Protein AF-A0A4R0WJE1-F1 (afdb_monomer_lite)

Sequence (72 aa):
KVGKHFDLVIGDASFEYTINEARVIQEATLDGIYVIRTAVPQERMGSDDVVRNYKSLSQVEQAFRSMKSVDL

Foldseek 3Di:
DPVVQWDWDDDPPDTDIDGNVVVVVVVVVVPDDDDQDDPDDCVRAPPVRSVVVVVCVVVVVVVVVVVVVVPD

pLDDT: mean 87.7, std 9.94, range [45.66, 96.0]

Structure (mmCIF, N/CA/C/O backbone):
data_AF-A0A4R0WJE1-F1
#
_entry.id   AF-A0A4R0WJE1-F1
#
loop_
_atom_site.group_PDB
_atom_site.id
_atom_site.type_symbol
_atom_site.label_atom_id
_atom_site.label_alt_id
_atom_site.label_comp_id
_atom_site.label_asym_id
_atom_site.label_entity_id
_atom_site.label_seq_id
_atom_site.pdbx_PDB_ins_code
_atom_site.Cartn_x
_atom_site.Cartn_y
_atom_site.Cartn_z
_atom_site.occupancy
_atom_site.B_iso_or_equiv
_atom_site.auth_seq_id
_atom_site.auth_comp_id
_atom_site.auth_asym_id
_atom_site.auth_atom_id
_atom_site.pdbx_PDB_model_num
ATOM 1 N N . LYS A 1 1 ? 8.014 -1.643 -5.051 1.00 71.31 1 LYS A N 1
ATOM 2 C CA . LYS A 1 1 ? 9.332 -1.477 -5.722 1.00 71.31 1 LYS A CA 1
ATOM 3 C C . LYS A 1 1 ? 9.099 -0.738 -7.033 1.00 71.31 1 LYS A C 1
ATOM 5 O O . LYS A 1 1 ? 8.239 -1.180 -7.777 1.00 71.31 1 LYS A O 1
ATOM 10 N N . VAL A 1 2 ? 9.829 0.350 -7.288 1.00 84.94 2 VAL A N 1
ATOM 11 C CA . VAL A 1 2 ? 9.554 1.318 -8.375 1.00 84.94 2 VAL A CA 1
ATOM 12 C C . VAL A 1 2 ? 9.768 0.743 -9.787 1.00 84.94 2 VAL A C 1
ATOM 14 O O . VAL A 1 2 ? 9.110 1.161 -10.730 1.00 84.94 2 VAL A O 1
ATOM 17 N N . GLY A 1 3 ? 10.610 -0.286 -9.936 1.00 87.12 3 GLY A N 1
ATOM 18 C CA . GLY A 1 3 ? 10.915 -0.893 -11.241 1.00 87.12 3 GLY A CA 1
ATOM 19 C C . GLY A 1 3 ? 9.710 -1.436 -12.025 1.00 87.12 3 GLY A C 1
ATOM 20 O O . GLY A 1 3 ? 9.802 -1.570 -13.235 1.00 87.12 3 GLY A O 1
ATOM 21 N N . LYS A 1 4 ? 8.566 -1.699 -11.374 1.00 88.56 4 LYS A N 1
ATOM 22 C CA . LYS A 1 4 ? 7.338 -2.167 -12.045 1.00 88.56 4 LYS A CA 1
ATOM 23 C C . LYS A 1 4 ? 6.670 -1.118 -12.946 1.00 88.56 4 LYS A C 1
ATOM 25 O O . LYS A 1 4 ? 5.776 -1.477 -13.702 1.00 88.56 4 LYS A O 1
ATOM 30 N N . HIS A 1 5 ? 7.084 0.147 -12.865 1.00 93.12 5 HIS A N 1
ATOM 31 C CA . HIS A 1 5 ? 6.558 1.237 -13.694 1.00 93.12 5 HIS A CA 1
ATOM 32 C C . HIS A 1 5 ? 7.320 1.451 -14.995 1.00 93.12 5 HIS A C 1
ATOM 34 O O . HIS A 1 5 ? 6.943 2.331 -15.758 1.00 93.12 5 HIS A O 1
ATOM 40 N N . PHE A 1 6 ? 8.388 0.698 -15.245 1.00 94.12 6 PHE A N 1
ATOM 41 C CA . PHE A 1 6 ? 9.202 0.875 -16.438 1.00 94.12 6 PHE A CA 1
ATOM 42 C C . PHE A 1 6 ? 9.009 -0.300 -17.378 1.0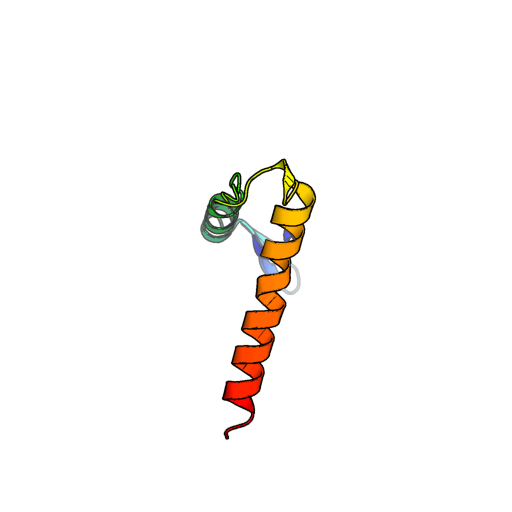0 94.12 6 PHE A C 1
ATOM 44 O O . PHE A 1 6 ? 9.139 -1.454 -16.968 1.00 94.12 6 PHE A O 1
ATOM 51 N N . ASP A 1 7 ? 8.744 0.012 -18.639 1.00 94.88 7 ASP A N 1
ATOM 52 C CA . ASP A 1 7 ? 8.910 -0.944 -19.721 1.00 94.88 7 ASP A CA 1
ATOM 53 C C . ASP A 1 7 ? 10.335 -0.768 -20.255 1.00 94.88 7 ASP A C 1
ATOM 55 O O . ASP A 1 7 ? 10.768 0.351 -20.536 1.00 94.88 7 ASP A O 1
ATOM 59 N N . LEU A 1 8 ? 11.090 -1.866 -20.294 1.00 94.75 8 LEU A N 1
ATOM 60 C CA . LEU A 1 8 ? 12.508 -1.875 -20.646 1.00 94.75 8 LEU A CA 1
ATOM 61 C C . LEU A 1 8 ? 12.708 -2.658 -21.937 1.00 94.75 8 LEU A C 1
ATOM 63 O O . LEU A 1 8 ? 12.236 -3.790 -22.056 1.00 94.75 8 LEU A O 1
ATOM 67 N N . VAL A 1 9 ? 13.471 -2.082 -22.859 1.00 94.50 9 VAL A N 1
ATOM 68 C CA . VAL A 1 9 ? 13.963 -2.759 -24.056 1.00 94.50 9 VAL A CA 1
ATOM 69 C C . VAL A 1 9 ? 15.482 -2.718 -24.006 1.00 94.50 9 VAL A C 1
ATOM 71 O O . VAL A 1 9 ? 16.094 -1.652 -23.992 1.00 94.50 9 VAL A O 1
ATOM 74 N N . ILE A 1 10 ? 16.094 -3.895 -23.927 1.00 94.88 10 ILE A N 1
ATOM 75 C CA . ILE A 1 10 ? 17.547 -4.048 -23.846 1.00 94.88 10 ILE A CA 1
ATOM 76 C C . ILE A 1 10 ? 17.994 -4.773 -25.111 1.00 94.88 10 ILE A C 1
ATOM 78 O O . ILE A 1 10 ? 17.625 -5.928 -25.319 1.00 94.88 10 ILE A O 1
ATOM 82 N N . GLY A 1 11 ? 18.745 -4.076 -25.959 1.00 93.94 11 GLY A N 1
ATOM 83 C CA . GLY A 1 11 ? 19.407 -4.629 -27.136 1.00 93.94 11 GLY A CA 1
ATOM 84 C C . GLY A 1 11 ? 20.902 -4.834 -26.896 1.00 93.94 11 GLY A C 1
ATOM 85 O O . GLY A 1 11 ? 21.442 -4.440 -25.864 1.00 93.94 11 GLY A O 1
ATOM 86 N N . ASP A 1 12 ? 21.593 -5.408 -27.880 1.00 92.00 12 ASP A N 1
ATOM 87 C CA . ASP A 1 12 ? 23.016 -5.771 -27.762 1.00 92.00 12 ASP A CA 1
ATOM 88 C C . ASP A 1 12 ? 23.944 -4.565 -27.507 1.00 92.00 12 ASP A C 1
ATOM 90 O O . ASP A 1 12 ? 25.001 -4.706 -26.894 1.00 92.00 12 ASP A O 1
ATOM 94 N N . ALA A 1 13 ? 23.545 -3.371 -27.957 1.00 94.50 13 ALA A N 1
ATOM 95 C CA . ALA A 1 13 ? 24.259 -2.109 -27.738 1.00 94.50 13 ALA A CA 1
ATOM 96 C C . ALA A 1 13 ? 23.316 -0.924 -27.450 1.00 94.50 13 ALA A C 1
ATOM 98 O O . ALA A 1 13 ? 23.727 0.235 -27.531 1.00 94.50 13 ALA A O 1
ATOM 99 N N . SER A 1 14 ? 22.047 -1.199 -27.139 1.00 92.31 14 SER A N 1
ATOM 100 C CA . SER A 1 14 ? 21.042 -0.177 -26.851 1.00 92.31 14 SER A CA 1
ATOM 101 C C . SER A 1 14 ? 20.264 -0.505 -25.584 1.00 92.31 14 SER A C 1
ATOM 103 O O . SER A 1 14 ? 20.048 -1.661 -25.224 1.00 92.31 14 SER A O 1
ATOM 105 N N . PHE A 1 15 ? 19.845 0.545 -24.892 1.00 94.38 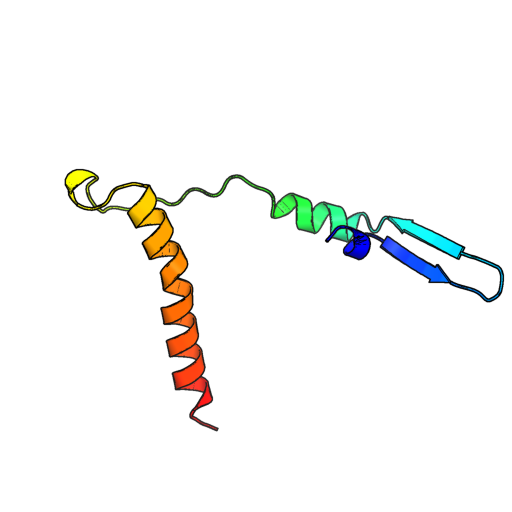15 PHE A N 1
ATOM 106 C CA . PHE A 1 15 ? 18.982 0.456 -23.729 1.00 94.38 15 PHE A CA 1
ATOM 107 C C . PHE A 1 15 ? 17.936 1.553 -23.845 1.00 94.38 15 PHE A C 1
ATOM 109 O O . PHE A 1 15 ? 18.270 2.738 -23.874 1.00 94.38 15 PHE A O 1
ATOM 116 N N . GLU A 1 16 ? 16.679 1.148 -23.905 1.00 95.19 16 GLU A N 1
ATOM 117 C CA . GLU A 1 16 ? 15.535 2.039 -23.982 1.00 95.19 16 GLU A CA 1
ATOM 118 C C . GLU A 1 16 ? 14.603 1.743 -22.812 1.00 95.19 16 GLU A C 1
ATOM 120 O O . GLU A 1 16 ? 14.418 0.594 -22.399 1.00 95.19 16 GLU A O 1
ATOM 125 N N . TYR A 1 17 ? 14.015 2.800 -22.261 1.00 94.56 17 TYR A N 1
ATOM 126 C CA . TYR A 1 17 ? 13.012 2.679 -21.221 1.00 94.56 17 TYR A CA 1
ATOM 127 C C . TYR A 1 17 ? 11.885 3.671 -21.457 1.00 94.56 17 TYR A C 1
ATOM 129 O O . TYR A 1 17 ? 12.105 4.797 -21.904 1.00 94.56 17 TYR A O 1
ATOM 137 N N . THR A 1 18 ? 10.679 3.262 -21.089 1.00 96.00 18 THR A N 1
ATOM 138 C CA . THR A 1 18 ? 9.510 4.137 -21.056 1.00 96.00 18 THR A CA 1
ATOM 139 C C . THR A 1 18 ? 8.801 4.006 -19.722 1.00 96.00 18 THR A C 1
ATOM 141 O O . THR A 1 18 ? 8.734 2.922 -19.140 1.00 96.00 18 THR A O 1
ATOM 144 N N . ILE A 1 19 ? 8.257 5.119 -19.232 1.00 95.69 19 ILE A N 1
ATOM 145 C CA . ILE A 1 19 ? 7.385 5.108 -18.060 1.00 95.69 19 ILE A CA 1
ATOM 146 C C . ILE A 1 19 ? 6.020 4.584 -18.499 1.00 95.69 19 ILE A C 1
ATOM 148 O O . ILE A 1 19 ? 5.380 5.124 -19.398 1.00 95.69 19 ILE A O 1
ATOM 152 N N . ASN A 1 20 ? 5.567 3.525 -17.843 1.00 95.50 20 ASN A N 1
ATOM 153 C CA . ASN A 1 20 ? 4.234 2.987 -18.008 1.00 95.50 20 ASN A CA 1
ATOM 154 C C . ASN A 1 20 ? 3.255 3.798 -17.149 1.00 95.50 20 ASN A C 1
ATOM 156 O O . ASN A 1 20 ? 2.944 3.433 -16.012 1.00 95.50 20 ASN A O 1
ATOM 160 N N . GLU A 1 21 ? 2.780 4.914 -17.702 1.00 94.38 21 GLU A N 1
ATOM 161 C CA . GLU A 1 21 ? 1.863 5.844 -17.028 1.00 94.38 21 GLU A CA 1
ATOM 162 C C . GLU A 1 21 ? 0.599 5.147 -16.506 1.00 94.38 21 GLU A C 1
ATOM 164 O O . GLU A 1 21 ? 0.127 5.442 -15.411 1.00 94.38 21 GLU A O 1
ATOM 169 N N . ALA A 1 22 ? 0.085 4.145 -17.226 1.00 92.06 22 ALA A N 1
ATOM 170 C CA . ALA A 1 22 ? -1.077 3.379 -16.782 1.00 92.06 22 ALA A CA 1
ATOM 171 C C . ALA A 1 22 ? -0.809 2.630 -15.464 1.00 92.06 22 ALA A C 1
ATOM 173 O O . ALA A 1 22 ? -1.643 2.656 -14.557 1.00 92.06 22 ALA A O 1
ATOM 174 N N . ARG A 1 23 ? 0.367 2.003 -15.318 1.00 89.88 23 ARG A N 1
ATOM 175 C CA . ARG A 1 23 ? 0.775 1.338 -14.068 1.00 89.88 23 ARG A CA 1
ATOM 176 C C . ARG A 1 23 ? 1.038 2.328 -12.939 1.00 89.88 23 ARG A C 1
ATOM 178 O O . ARG A 1 23 ? 0.760 2.008 -11.787 1.00 89.88 23 ARG A O 1
ATOM 185 N N . VAL A 1 24 ? 1.588 3.501 -13.251 1.00 90.12 24 VAL A N 1
ATOM 186 C CA . VAL A 1 24 ? 1.797 4.577 -12.266 1.00 90.12 24 VAL A CA 1
ATOM 187 C C . VAL A 1 24 ? 0.454 5.068 -11.728 1.00 90.12 24 VAL A C 1
ATOM 189 O O . VAL A 1 24 ? 0.255 5.094 -10.516 1.00 90.12 24 VAL A O 1
ATOM 192 N N . ILE A 1 25 ? -0.494 5.377 -12.614 1.00 89.31 25 ILE A N 1
ATOM 193 C CA . ILE A 1 25 ? -1.833 5.849 -12.243 1.00 89.31 25 ILE A CA 1
ATOM 194 C C . ILE A 1 25 ? -2.580 4.788 -11.432 1.00 89.31 25 ILE A C 1
ATOM 196 O O . ILE A 1 25 ? -3.170 5.115 -10.406 1.00 89.31 25 ILE A O 1
ATOM 200 N N . GLN A 1 26 ? -2.526 3.521 -11.853 1.00 86.38 26 GLN A N 1
ATOM 201 C CA . GLN A 1 26 ? -3.195 2.426 -11.148 1.00 86.38 26 GLN A CA 1
ATOM 202 C C . GLN A 1 26 ? -2.694 2.266 -9.705 1.00 86.38 26 GLN A C 1
ATOM 204 O O . GLN A 1 26 ? -3.485 2.018 -8.794 1.00 86.38 26 GLN A O 1
ATOM 209 N N . GLU A 1 27 ? -1.391 2.416 -9.478 1.00 85.12 27 GLU A N 1
ATOM 210 C CA . GLU A 1 27 ? -0.834 2.386 -8.128 1.00 85.12 27 GLU A CA 1
ATOM 211 C C . GLU A 1 27 ? -1.195 3.632 -7.329 1.00 85.12 27 GLU A C 1
ATOM 213 O O . GLU A 1 27 ? -1.624 3.505 -6.187 1.00 85.12 27 GLU A O 1
ATOM 218 N N . ALA A 1 28 ? -1.133 4.812 -7.946 1.00 85.25 28 ALA A N 1
ATOM 219 C CA . ALA A 1 28 ? -1.532 6.054 -7.297 1.00 85.25 28 ALA A CA 1
ATOM 220 C C . ALA A 1 28 ? -2.999 6.021 -6.827 1.00 85.25 28 ALA A C 1
ATOM 222 O O . ALA A 1 28 ? -3.312 6.542 -5.760 1.00 85.25 28 ALA A O 1
ATOM 223 N N . THR A 1 29 ? -3.903 5.354 -7.559 1.00 82.25 29 THR A N 1
ATOM 224 C CA . THR A 1 29 ? -5.292 5.144 -7.102 1.00 82.25 29 THR A CA 1
ATOM 225 C C . THR A 1 29 ? -5.418 4.274 -5.850 1.00 82.25 29 THR A C 1
ATOM 227 O O . THR A 1 29 ? -6.436 4.355 -5.164 1.00 82.25 29 THR A O 1
ATOM 230 N N . LEU A 1 30 ? -4.418 3.447 -5.541 1.00 78.56 30 LEU A N 1
ATOM 231 C CA . LEU A 1 30 ? -4.377 2.615 -4.336 1.00 78.56 30 LEU A CA 1
ATOM 232 C C . LEU A 1 30 ? -3.623 3.291 -3.179 1.00 78.56 30 LEU A C 1
ATOM 234 O O . LEU A 1 30 ? -3.749 2.850 -2.039 1.00 78.56 30 LEU A O 1
ATOM 238 N N . ASP A 1 31 ? -2.900 4.381 -3.422 1.00 76.12 31 ASP A N 1
ATOM 239 C CA . ASP A 1 31 ? -2.185 5.150 -2.395 1.00 76.12 31 ASP A CA 1
ATOM 240 C C . ASP A 1 31 ? -3.079 6.236 -1.763 1.00 76.12 31 ASP A C 1
ATOM 242 O O . ASP A 1 31 ? -2.765 7.426 -1.732 1.00 76.12 31 ASP A O 1
ATOM 246 N N . GLY A 1 32 ? -4.239 5.815 -1.252 1.00 79.31 32 GLY A N 1
ATOM 247 C CA . GLY A 1 32 ? -5.179 6.668 -0.520 1.00 79.31 32 GLY A CA 1
ATOM 248 C C . GLY A 1 32 ? -5.058 6.570 1.007 1.00 79.31 32 GLY A C 1
ATOM 249 O O . GLY A 1 32 ? -4.365 5.714 1.557 1.00 79.31 32 GLY A O 1
ATOM 250 N N . ILE A 1 33 ? -5.796 7.430 1.720 1.00 82.06 33 ILE A N 1
ATOM 251 C CA . ILE A 1 33 ? -6.003 7.288 3.169 1.00 82.06 33 ILE A CA 1
ATOM 252 C C . ILE A 1 33 ? -7.050 6.199 3.407 1.00 82.06 33 ILE A C 1
ATOM 254 O O . ILE A 1 33 ? -8.196 6.314 2.974 1.00 82.06 33 ILE A O 1
ATOM 258 N N . TYR A 1 34 ? -6.667 5.168 4.154 1.00 82.31 34 TYR A N 1
ATOM 259 C CA . TYR A 1 34 ? -7.561 4.088 4.554 1.00 82.31 34 TYR A CA 1
ATOM 260 C C . TYR A 1 34 ? -8.098 4.336 5.965 1.00 82.31 34 TYR A C 1
ATOM 262 O O . TYR A 1 34 ? -7.327 4.531 6.904 1.00 82.31 34 TYR A O 1
ATOM 270 N N . VAL A 1 35 ? -9.424 4.301 6.125 1.00 89.12 35 VAL A N 1
ATOM 271 C CA . VAL A 1 35 ? -10.103 4.497 7.415 1.00 89.12 35 VAL A CA 1
ATOM 272 C C . VAL A 1 35 ? -1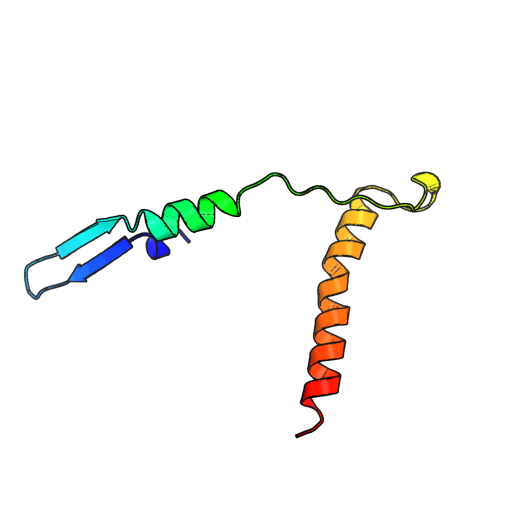0.787 3.202 7.833 1.00 89.12 35 VAL A C 1
ATOM 274 O O . VAL A 1 35 ? -11.606 2.659 7.096 1.00 89.12 35 VAL A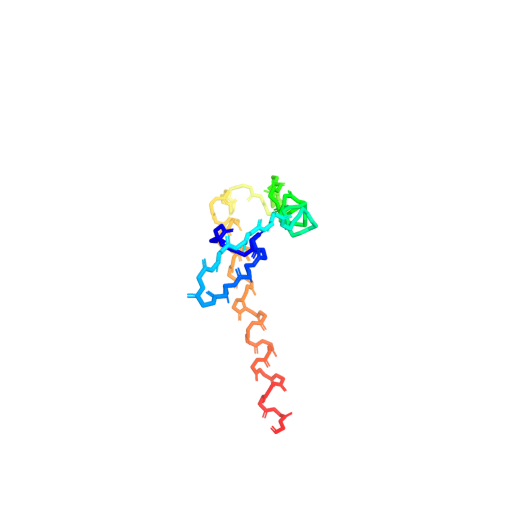 O 1
ATOM 277 N N . ILE A 1 36 ? -10.488 2.729 9.043 1.00 89.62 36 ILE A N 1
ATOM 278 C CA . ILE A 1 36 ? -11.186 1.597 9.656 1.00 89.62 36 ILE A CA 1
ATOM 279 C C . ILE A 1 36 ? -12.217 2.157 10.634 1.00 89.62 36 ILE A C 1
ATOM 281 O O . ILE A 1 36 ? -11.863 2.843 11.592 1.00 89.62 36 ILE A O 1
ATOM 285 N N . ARG A 1 37 ? -13.498 1.855 10.401 1.00 92.56 37 ARG A N 1
ATOM 286 C CA . ARG A 1 37 ? -14.597 2.203 11.308 1.00 92.56 37 ARG A CA 1
ATOM 287 C C . ARG A 1 37 ? -15.080 0.952 12.033 1.00 92.56 37 ARG A C 1
ATOM 289 O O . ARG A 1 37 ? -15.359 -0.060 11.399 1.00 92.56 37 ARG A O 1
ATOM 296 N N . THR A 1 38 ? -15.236 1.048 13.349 1.00 91.81 38 THR A N 1
ATOM 297 C CA . THR A 1 38 ? -15.813 -0.010 14.187 1.00 91.81 38 THR A CA 1
ATOM 298 C C . THR A 1 38 ? -17.023 0.514 14.958 1.00 91.81 38 THR A C 1
ATOM 300 O O . THR A 1 38 ? -17.121 1.710 15.227 1.00 91.81 38 THR A O 1
ATOM 303 N N . ALA A 1 39 ? -17.951 -0.381 15.296 1.00 93.56 39 ALA A N 1
ATOM 304 C CA . ALA A 1 39 ? -19.057 -0.100 16.214 1.00 93.56 39 ALA A CA 1
ATOM 305 C C . ALA A 1 39 ? -18.703 -0.425 17.678 1.00 93.56 39 ALA A C 1
ATOM 307 O O . ALA A 1 39 ? -19.513 -0.198 18.573 1.00 93.56 39 ALA A O 1
ATOM 308 N N . VAL A 1 40 ? -17.516 -0.991 17.924 1.00 94.19 40 VAL A N 1
ATOM 309 C CA . VAL A 1 40 ? -17.063 -1.342 19.273 1.00 94.19 40 VAL A CA 1
ATOM 310 C C . VAL A 1 40 ? -16.729 -0.059 20.048 1.00 94.19 40 VAL A C 1
ATOM 312 O O . VAL A 1 40 ? -15.995 0.775 19.516 1.00 94.19 40 VAL A O 1
ATOM 315 N N . PRO A 1 41 ? -17.234 0.107 21.285 1.00 95.56 41 PRO A N 1
ATOM 316 C CA . PRO A 1 41 ? -16.897 1.256 22.124 1.00 95.56 41 PRO A CA 1
ATOM 317 C C . PRO A 1 41 ? -15.393 1.358 22.404 1.00 95.56 41 PRO A C 1
ATOM 319 O O . PRO A 1 41 ? -14.715 0.338 22.565 1.00 95.56 41 PRO A O 1
ATOM 322 N N . GLN A 1 42 ? -14.878 2.583 22.511 1.00 92.44 42 GLN A N 1
ATOM 323 C CA . GLN A 1 42 ? -13.447 2.854 22.689 1.00 92.44 42 GLN A CA 1
ATOM 324 C C . GLN A 1 42 ? -12.887 2.246 23.984 1.00 92.44 42 GLN A C 1
ATOM 326 O O . GLN A 1 42 ? -11.744 1.798 24.017 1.00 92.44 42 GLN A O 1
ATOM 331 N N . GLU A 1 43 ? -13.700 2.158 25.036 1.00 94.62 43 GLU A N 1
ATOM 332 C CA . GLU A 1 43 ? -13.336 1.575 26.334 1.00 94.62 43 GLU A CA 1
ATOM 333 C C . GLU A 1 43 ? -13.077 0.066 26.238 1.00 94.62 43 GLU A C 1
ATOM 335 O O . GLU A 1 43 ? -12.447 -0.527 27.112 1.00 94.62 43 GLU A O 1
ATOM 340 N N . ARG A 1 44 ? -13.606 -0.571 25.187 1.00 94.00 44 ARG A N 1
ATOM 341 C CA . ARG A 1 44 ? -13.496 -2.011 24.935 1.00 94.00 44 ARG A CA 1
ATOM 342 C C . ARG A 1 44 ? -12.427 -2.337 23.900 1.00 94.00 44 ARG A C 1
ATOM 344 O O . ARG A 1 44 ? -11.940 -3.465 23.903 1.00 94.00 44 ARG A O 1
ATOM 351 N N . MET A 1 45 ? -12.107 -1.405 23.003 1.00 94.44 45 MET A N 1
ATOM 352 C CA . MET A 1 45 ? -11.116 -1.606 21.950 1.00 94.44 45 MET A CA 1
ATOM 353 C C . MET A 1 45 ? -10.531 -0.267 21.495 1.00 94.44 45 MET A C 1
ATOM 355 O O . MET A 1 45 ? -11.228 0.555 20.900 1.00 94.44 45 MET A O 1
ATOM 359 N N . GLY A 1 46 ? -9.238 -0.069 21.759 1.00 94.56 46 GLY A N 1
ATOM 360 C CA . GLY A 1 46 ? -8.509 1.109 21.299 1.00 94.56 46 GLY A CA 1
ATOM 361 C C . GLY A 1 46 ? -8.248 1.082 19.791 1.00 94.56 46 GLY A C 1
ATOM 362 O O . GLY A 1 46 ? -8.388 0.049 19.136 1.00 94.56 46 GLY A O 1
ATOM 363 N N . SER A 1 47 ? -7.821 2.216 19.231 1.00 92.06 47 SER A N 1
ATOM 364 C CA . SER A 1 47 ? -7.504 2.347 17.799 1.00 92.06 47 SER A CA 1
ATOM 365 C C . SER A 1 47 ? -6.490 1.310 17.314 1.00 92.06 47 SER A C 1
ATOM 367 O O . SER A 1 47 ? -6.679 0.703 16.260 1.00 92.06 47 SER A O 1
ATOM 369 N N . ASP A 1 48 ? -5.442 1.065 18.097 1.00 93.62 48 ASP A N 1
ATOM 370 C CA . ASP A 1 48 ? -4.368 0.141 17.726 1.00 93.62 48 ASP A CA 1
ATOM 371 C C . ASP A 1 48 ? -4.868 -1.308 17.701 1.00 93.62 48 ASP A C 1
ATOM 373 O O . ASP A 1 48 ? -4.542 -2.073 16.788 1.00 93.62 48 ASP A O 1
ATOM 377 N N . ASP A 1 49 ? -5.739 -1.664 18.649 1.00 94.12 49 ASP A N 1
ATOM 378 C CA . ASP A 1 49 ? -6.390 -2.972 18.697 1.00 94.12 49 ASP A CA 1
ATOM 379 C C . ASP A 1 49 ? -7.362 -3.161 17.530 1.00 94.12 49 ASP A C 1
ATOM 381 O O . ASP A 1 49 ? -7.404 -4.239 16.936 1.00 94.12 49 ASP A O 1
ATOM 385 N N . VAL A 1 50 ? -8.100 -2.115 17.139 1.00 94.75 50 VAL A N 1
ATOM 386 C CA . VAL A 1 50 ? -8.956 -2.136 15.941 1.00 94.75 50 VAL A CA 1
ATOM 387 C C . VAL A 1 50 ? -8.123 -2.430 14.693 1.00 94.75 50 VAL A C 1
ATOM 389 O O . VAL A 1 50 ? -8.472 -3.322 13.915 1.00 94.75 50 VAL A O 1
ATOM 392 N N . VAL A 1 51 ? -6.996 -1.735 14.511 1.00 93.56 51 VAL A N 1
ATOM 393 C CA . VAL A 1 51 ? -6.092 -1.954 13.370 1.00 93.56 51 VAL A CA 1
ATOM 394 C C . VAL A 1 51 ? -5.525 -3.376 13.390 1.00 93.56 51 VAL A C 1
ATOM 396 O O . VAL A 1 51 ? -5.495 -4.048 12.356 1.00 93.56 51 VAL A O 1
ATOM 399 N N . ARG A 1 52 ? -5.089 -3.863 14.557 1.00 93.50 52 ARG A N 1
ATOM 400 C CA . ARG A 1 52 ? -4.540 -5.217 14.720 1.00 93.50 52 ARG A CA 1
ATOM 401 C C . ARG A 1 52 ? -5.573 -6.300 14.410 1.00 93.50 52 ARG A C 1
ATOM 403 O O . ARG A 1 52 ? -5.260 -7.257 13.695 1.00 93.50 52 ARG A O 1
ATOM 410 N N . ASN A 1 53 ? -6.788 -6.156 14.929 1.00 92.69 53 ASN A N 1
ATOM 411 C CA . ASN A 1 53 ? -7.867 -7.114 14.712 1.00 92.69 53 ASN A CA 1
ATOM 412 C C . ASN A 1 53 ? -8.297 -7.136 13.245 1.00 92.69 53 ASN A C 1
ATOM 414 O O . ASN A 1 53 ? -8.406 -8.216 12.669 1.00 92.69 53 ASN A O 1
ATOM 418 N N . TYR A 1 54 ? -8.426 -5.968 12.609 1.00 92.44 54 TYR A N 1
ATOM 419 C CA . TYR A 1 54 ? -8.693 -5.878 11.174 1.00 92.44 54 TYR A CA 1
ATOM 420 C C . TYR A 1 54 ? -7.624 -6.606 10.345 1.00 92.44 54 TYR A C 1
ATOM 422 O O . TYR A 1 54 ? -7.954 -7.450 9.518 1.00 92.44 54 TYR A O 1
ATOM 430 N N . LYS A 1 55 ? -6.331 -6.369 10.617 1.00 90.88 55 LYS A N 1
ATOM 431 C CA . LYS A 1 55 ? -5.232 -7.080 9.932 1.00 90.88 55 LYS A CA 1
ATOM 432 C C . LYS A 1 55 ? -5.292 -8.596 10.137 1.00 90.88 55 LYS A C 1
ATOM 434 O O . LYS A 1 55 ? -4.943 -9.353 9.232 1.00 90.88 55 LYS A O 1
ATOM 439 N N . SER A 1 56 ? -5.754 -9.044 11.302 1.00 92.94 56 SER A N 1
ATOM 440 C CA . SER A 1 56 ? -5.867 -10.468 11.635 1.00 92.94 56 SER A CA 1
ATOM 441 C C . SER A 1 56 ? -6.998 -11.180 10.887 1.00 92.94 56 SER A C 1
ATOM 443 O O . SER A 1 56 ? -6.963 -12.404 10.796 1.00 92.94 56 SER A O 1
ATOM 445 N N . LEU A 1 57 ? -7.943 -10.453 10.275 1.00 90.38 57 LEU A N 1
ATOM 446 C CA . LEU A 1 57 ? -8.964 -11.052 9.404 1.00 90.38 57 LEU A CA 1
ATOM 447 C C . LEU A 1 57 ? -8.352 -11.776 8.197 1.00 90.38 57 LEU A C 1
ATOM 449 O O . LEU A 1 57 ? -8.905 -12.775 7.747 1.00 90.38 57 LEU A O 1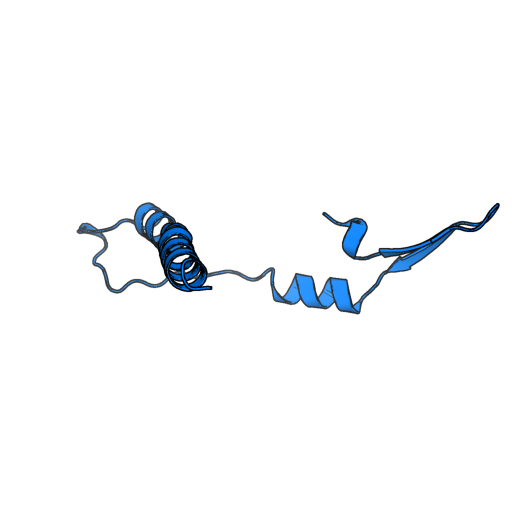
ATOM 453 N N . SER A 1 58 ? -7.168 -11.361 7.737 1.00 87.94 58 SER A N 1
ATOM 454 C CA . SER A 1 58 ? -6.423 -12.086 6.697 1.00 87.94 58 SER A CA 1
ATOM 455 C C . SER A 1 58 ? -6.137 -13.550 7.071 1.00 87.94 58 SER A C 1
ATOM 457 O O . SER A 1 58 ? -6.144 -14.423 6.203 1.00 87.94 58 SER A O 1
ATOM 459 N N . GLN A 1 59 ? -5.959 -13.852 8.363 1.00 88.31 59 GLN A N 1
ATOM 460 C CA . GLN A 1 59 ? -5.774 -15.223 8.851 1.00 88.31 59 GLN A CA 1
ATOM 461 C C . GLN A 1 59 ? -7.070 -16.031 8.750 1.00 88.31 59 GLN A C 1
ATOM 463 O O . GLN A 1 59 ? -7.039 -17.215 8.423 1.00 88.31 59 GLN A O 1
ATOM 468 N N . VAL A 1 60 ? -8.217 -15.389 8.980 1.00 86.44 60 VAL A N 1
ATOM 469 C CA . VAL A 1 60 ? -9.539 -16.008 8.820 1.00 86.44 60 VAL A CA 1
ATOM 470 C C . VAL A 1 60 ? -9.792 -16.329 7.347 1.00 86.44 60 VAL A C 1
ATOM 472 O O . VAL A 1 60 ? -10.189 -17.443 7.018 1.00 86.44 60 VAL A O 1
ATOM 475 N N . GLU A 1 61 ? -9.485 -15.400 6.441 1.00 87.50 61 GLU A N 1
ATOM 476 C CA . GLU A 1 61 ? -9.558 -15.643 4.995 1.00 87.50 61 GLU A CA 1
ATOM 477 C C . GLU A 1 61 ? -8.625 -16.772 4.550 1.00 87.50 61 GLU A C 1
ATOM 479 O O . GLU A 1 61 ? -9.011 -17.617 3.741 1.00 87.50 61 GLU A O 1
ATOM 484 N N . GLN A 1 62 ? -7.399 -16.813 5.078 1.00 86.69 62 GLN A N 1
ATOM 485 C CA . GLN A 1 62 ? -6.468 -17.906 4.821 1.00 86.69 62 GLN A CA 1
ATOM 486 C C . GLN A 1 62 ? -7.026 -19.239 5.323 1.00 86.69 62 GLN A C 1
ATOM 488 O O . GLN A 1 62 ? -6.994 -20.209 4.573 1.00 86.69 62 GLN A O 1
ATOM 493 N N . ALA A 1 63 ? -7.584 -19.288 6.534 1.00 85.00 63 ALA A N 1
ATOM 494 C CA . ALA A 1 63 ? -8.215 -20.490 7.068 1.00 85.00 63 ALA A CA 1
ATOM 495 C C . ALA A 1 63 ? -9.379 -20.957 6.178 1.00 85.00 63 ALA A C 1
ATOM 497 O O . ALA A 1 63 ? -9.449 -22.136 5.840 1.00 85.00 63 ALA A O 1
ATOM 498 N N . PHE A 1 64 ? -10.245 -20.045 5.719 1.00 85.62 64 PHE A N 1
ATOM 499 C CA . PHE A 1 64 ? -11.321 -20.375 4.777 1.00 85.62 64 PHE A CA 1
ATOM 500 C C . PHE A 1 64 ? -10.804 -20.875 3.427 1.00 85.62 64 PHE A C 1
ATOM 502 O O . PHE A 1 64 ? -11.363 -21.824 2.877 1.00 85.62 64 PHE A O 1
ATOM 509 N N . ARG A 1 65 ? -9.741 -20.267 2.893 1.00 82.00 65 ARG A N 1
ATOM 510 C CA . ARG A 1 65 ? -9.084 -20.716 1.658 1.00 82.00 65 ARG A CA 1
ATOM 511 C C . ARG A 1 65 ? -8.525 -22.125 1.819 1.00 82.00 65 ARG A C 1
ATOM 513 O O . ARG A 1 65 ? -8.809 -22.960 0.973 1.00 82.00 65 ARG A O 1
ATOM 520 N N . SER A 1 66 ? -7.808 -22.389 2.913 1.00 79.00 66 SER A N 1
ATOM 521 C CA . SER A 1 66 ? -7.242 -23.703 3.223 1.00 79.00 66 SER A CA 1
ATOM 522 C C . SER A 1 66 ? -8.326 -24.762 3.397 1.00 79.00 66 SER A C 1
ATOM 524 O O . SER A 1 66 ? -8.215 -25.841 2.835 1.00 79.00 66 SER A O 1
ATOM 526 N N . MET A 1 67 ? -9.409 -24.456 4.120 1.00 81.56 67 MET A N 1
ATOM 527 C CA . MET A 1 67 ? -10.531 -25.390 4.278 1.00 81.56 67 MET A CA 1
ATOM 528 C C . MET A 1 67 ? -11.185 -25.741 2.939 1.00 81.56 67 MET A C 1
ATOM 530 O O . MET A 1 67 ? -11.560 -26.887 2.734 1.00 81.56 67 MET A O 1
ATOM 534 N N . LYS A 1 68 ? -11.295 -24.778 2.016 1.00 73.62 68 LYS A N 1
ATOM 535 C CA . LYS A 1 68 ? -11.821 -25.026 0.667 1.00 73.62 68 LYS A CA 1
ATOM 536 C C . LYS A 1 68 ? -10.818 -25.717 -0.259 1.00 73.62 68 LYS A C 1
ATOM 538 O O . LYS A 1 68 ? -11.243 -26.424 -1.156 1.00 73.62 68 LYS A O 1
ATOM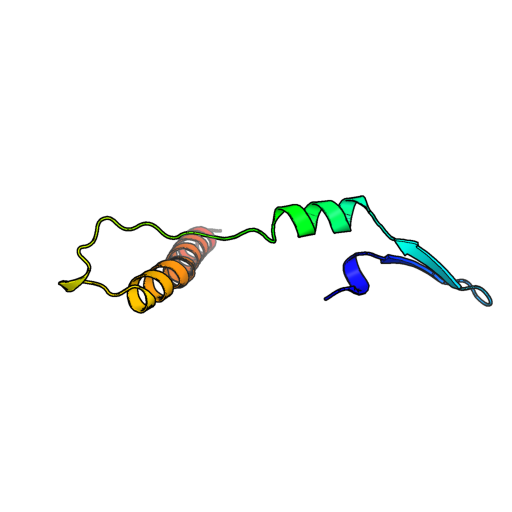 543 N N . SER A 1 69 ? -9.514 -25.509 -0.073 1.00 60.94 69 SER A N 1
ATOM 544 C CA . SER A 1 69 ? -8.473 -26.150 -0.887 1.00 60.94 69 SER A CA 1
ATOM 545 C C . SER A 1 69 ? -8.098 -27.553 -0.410 1.00 60.94 69 SER A C 1
ATOM 547 O O . SER A 1 69 ? -7.393 -28.251 -1.122 1.00 60.94 69 SER A O 1
ATOM 549 N N . VAL A 1 70 ? -8.515 -27.957 0.795 1.00 59.44 70 VAL A N 1
ATOM 550 C CA . VAL A 1 70 ? -8.358 -29.334 1.304 1.00 59.44 70 VAL A CA 1
ATOM 551 C C . VAL A 1 70 ? -9.379 -30.296 0.668 1.00 59.44 70 VAL A C 1
ATOM 553 O O . VAL A 1 70 ? -9.307 -31.495 0.905 1.00 59.44 70 VAL A O 1
ATOM 556 N N . ASP A 1 71 ? -10.263 -29.800 -0.202 1.00 51.62 71 ASP A N 1
ATOM 557 C CA . ASP A 1 71 ? -11.166 -30.620 -1.012 1.00 51.62 71 ASP A CA 1
ATOM 558 C C . ASP A 1 71 ? -10.919 -30.366 -2.515 1.00 51.62 71 ASP A C 1
ATOM 560 O O . ASP A 1 71 ? -11.646 -29.606 -3.159 1.00 51.62 71 ASP A O 1
ATOM 564 N N . LEU A 1 72 ? -9.803 -30.912 -3.029 1.00 45.66 72 LEU A N 1
ATOM 565 C CA . LEU A 1 72 ? -9.656 -31.631 -4.315 1.00 45.66 72 LEU A CA 1
ATOM 566 C C . LEU A 1 72 ? -8.222 -32.165 -4.495 1.00 45.66 72 LEU A C 1
ATOM 568 O O . LEU A 1 72 ? -7.279 -31.342 -4.507 1.00 45.66 72 LEU A O 1
#

Organism: NCBI:txid1245441

Radius of gyration: 21.2 Å; chains: 1; bounding box: 43×39×54 Å

Secondary structure (DSSP, 8-state):
-GGGGEEEEE-SS-EEEEE-HHHHHHHHTT-SPP-----S-TTT--HHHHHHHHHHHHHHHHHHHHHHHT--